Protein AF-A0A699Z6I6-F1 (afdb_monomer_lite)

Structure (mmCIF, N/CA/C/O backbone):
data_AF-A0A699Z6I6-F1
#
_entry.id   AF-A0A699Z6I6-F1
#
loop_
_atom_site.group_PDB
_atom_site.id
_atom_site.type_symbol
_atom_site.label_atom_id
_atom_site.label_alt_id
_atom_site.label_comp_id
_atom_site.label_asym_id
_atom_site.label_entity_id
_atom_site.label_seq_id
_atom_site.pdbx_PDB_ins_code
_atom_site.Cartn_x
_atom_site.Cartn_y
_atom_site.Cartn_z
_atom_site.occupancy
_atom_site.B_iso_or_equiv
_atom_site.auth_seq_id
_atom_site.auth_comp_id
_atom_site.auth_asym_id
_atom_site.auth_atom_id
_atom_site.pdbx_PDB_model_num
ATOM 1 N N . MET A 1 1 ? 31.870 31.047 -11.831 1.00 44.78 1 MET A N 1
ATOM 2 C CA . MET A 1 1 ? 31.383 29.710 -12.228 1.00 44.78 1 MET A CA 1
ATOM 3 C C . MET A 1 1 ? 30.196 29.364 -11.346 1.00 44.78 1 MET A C 1
ATOM 5 O O . MET A 1 1 ? 30.386 29.173 -10.154 1.00 44.78 1 MET A O 1
ATOM 9 N N . GLN A 1 2 ? 28.981 29.377 -11.897 1.00 42.16 2 GLN A N 1
ATOM 10 C CA . GLN A 1 2 ? 27.807 28.789 -11.242 1.00 42.16 2 GLN A CA 1
ATOM 11 C C . GLN A 1 2 ? 27.969 27.260 -11.242 1.00 42.16 2 GLN A C 1
ATOM 13 O O . GLN A 1 2 ? 28.422 26.730 -12.261 1.00 42.16 2 GLN A O 1
ATOM 18 N N . PRO A 1 3 ? 27.615 26.535 -10.168 1.00 48.94 3 PRO A N 1
ATOM 19 C CA . PRO A 1 3 ? 27.534 25.088 -10.254 1.00 48.94 3 PRO A CA 1
ATOM 20 C C . PRO A 1 3 ? 26.391 24.709 -11.202 1.00 48.94 3 PRO A C 1
ATOM 22 O O . PRO A 1 3 ? 25.302 25.282 -11.154 1.00 48.94 3 PRO A O 1
ATOM 25 N N . ALA A 1 4 ? 26.693 23.775 -12.102 1.00 44.16 4 ALA A N 1
ATOM 26 C CA . ALA A 1 4 ? 25.783 23.263 -13.110 1.00 44.16 4 ALA A CA 1
ATOM 27 C 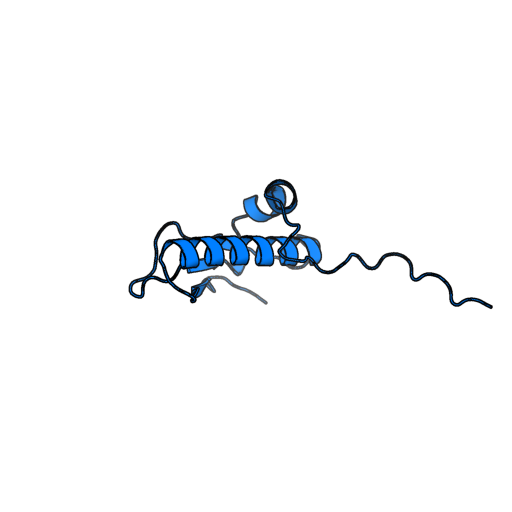C . ALA A 1 4 ? 24.487 22.734 -12.475 1.00 44.16 4 ALA A C 1
ATOM 29 O O . ALA A 1 4 ? 24.516 22.042 -11.456 1.00 44.16 4 ALA A O 1
ATOM 30 N N . ALA A 1 5 ? 23.354 23.056 -13.101 1.00 48.84 5 ALA A N 1
ATOM 31 C CA . ALA A 1 5 ? 22.066 22.471 -12.768 1.00 48.84 5 ALA A CA 1
ATOM 32 C C . ALA A 1 5 ? 22.149 20.943 -12.911 1.00 48.84 5 ALA A C 1
ATOM 34 O O . ALA A 1 5 ? 22.527 20.428 -13.962 1.00 48.84 5 ALA A O 1
ATOM 35 N N . ASN A 1 6 ? 21.819 20.236 -11.832 1.00 43.28 6 ASN A N 1
ATOM 36 C CA . ASN A 1 6 ? 21.806 18.781 -11.779 1.00 43.28 6 ASN A CA 1
ATOM 37 C C . ASN A 1 6 ? 20.704 18.251 -12.723 1.00 43.28 6 ASN A C 1
ATOM 39 O O . ASN A 1 6 ? 19.535 18.602 -12.522 1.00 43.28 6 ASN A O 1
ATOM 43 N N . PRO A 1 7 ? 21.023 17.457 -13.761 1.00 48.38 7 PRO A N 1
ATOM 44 C CA . PRO A 1 7 ? 20.023 16.990 -14.705 1.00 48.38 7 PRO A CA 1
ATOM 45 C C . PRO A 1 7 ? 19.194 15.863 -14.072 1.00 48.38 7 PRO A C 1
ATOM 47 O O . PRO A 1 7 ? 19.683 14.768 -13.819 1.00 48.38 7 PRO A O 1
ATOM 50 N N . THR A 1 8 ? 17.914 16.159 -13.845 1.00 49.94 8 THR A N 1
ATOM 51 C CA . THR A 1 8 ? 16.827 15.190 -13.627 1.00 49.94 8 THR A CA 1
ATOM 52 C C . THR A 1 8 ? 16.921 14.360 -12.339 1.00 49.94 8 THR A C 1
ATOM 54 O O . THR A 1 8 ? 17.096 13.144 -12.352 1.00 49.94 8 THR A O 1
ATOM 57 N N . SER A 1 9 ? 16.656 15.012 -11.203 1.00 45.84 9 SER A N 1
ATOM 58 C CA . SER A 1 9 ? 16.011 14.334 -10.072 1.00 45.84 9 SER A CA 1
ATOM 59 C C . SER A 1 9 ? 14.582 13.985 -10.495 1.00 45.84 9 SER A C 1
ATOM 61 O O . SER A 1 9 ? 13.723 14.863 -10.587 1.00 45.84 9 SER A O 1
ATOM 63 N N . ALA A 1 10 ? 14.321 12.720 -10.825 1.00 54.72 10 ALA A N 1
ATOM 64 C CA . ALA A 1 10 ? 12.953 12.221 -10.862 1.00 54.72 10 ALA A CA 1
ATOM 65 C C . ALA A 1 10 ? 12.425 12.299 -9.424 1.00 54.72 10 ALA A C 1
ATOM 67 O O . ALA A 1 10 ? 12.748 11.437 -8.611 1.00 54.72 10 ALA A O 1
ATOM 68 N N . ALA A 1 11 ? 11.723 13.390 -9.106 1.00 62.44 11 ALA A N 1
ATOM 69 C CA . ALA A 1 11 ? 11.277 13.716 -7.757 1.00 62.44 11 ALA A CA 1
ATOM 70 C C . ALA A 1 11 ? 10.609 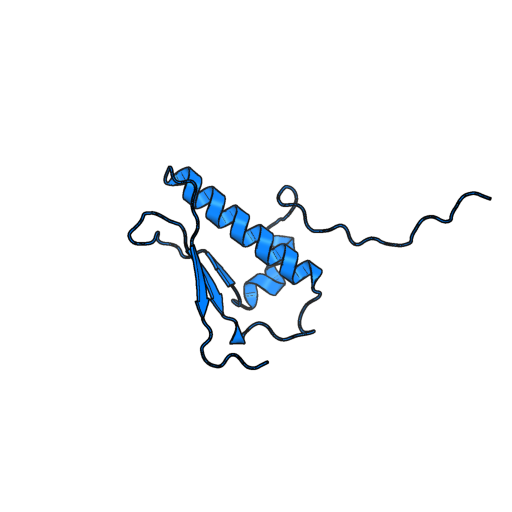12.505 -7.088 1.00 62.44 11 ALA A C 1
ATOM 72 O O . ALA A 1 11 ? 9.775 11.840 -7.713 1.00 62.44 11 ALA A O 1
ATOM 73 N N . ASP A 1 12 ? 10.979 12.221 -5.835 1.00 63.41 12 ASP A N 1
ATOM 74 C CA . ASP A 1 12 ? 10.334 11.167 -5.053 1.00 63.41 12 ASP A CA 1
ATOM 75 C C . ASP A 1 12 ? 8.806 11.380 -5.057 1.00 63.41 12 ASP A C 1
ATOM 77 O O . ASP A 1 12 ? 8.338 12.520 -4.929 1.00 63.41 12 ASP A O 1
ATOM 81 N N . PRO A 1 13 ? 8.011 10.311 -5.242 1.00 62.72 13 PRO A N 1
ATOM 82 C CA . PRO A 1 13 ? 6.563 10.430 -5.307 1.00 62.72 13 PRO A CA 1
ATOM 83 C C . PRO A 1 13 ? 6.023 10.958 -3.975 1.00 62.72 13 PRO A C 1
ATOM 85 O O . PRO A 1 13 ? 6.192 10.326 -2.933 1.00 62.72 13 PRO A O 1
ATOM 88 N N . ARG A 1 14 ? 5.374 12.126 -4.022 1.00 68.44 14 ARG A N 1
ATOM 89 C CA . ARG A 1 14 ? 4.656 12.707 -2.883 1.00 68.44 14 ARG A CA 1
ATOM 90 C C . ARG A 1 14 ? 3.182 12.262 -2.900 1.00 68.44 14 ARG A C 1
ATOM 92 O O . ARG A 1 14 ? 2.627 12.163 -3.997 1.00 68.44 14 ARG A O 1
ATOM 99 N N . PRO A 1 15 ? 2.557 12.013 -1.733 1.00 62.22 15 PRO A N 1
ATOM 100 C CA . PRO A 1 15 ? 1.168 11.535 -1.631 1.00 62.22 15 PRO A CA 1
ATOM 101 C C . PRO A 1 15 ? 0.132 12.414 -2.348 1.00 62.22 15 PRO A C 1
ATOM 103 O O . PRO A 1 15 ? -0.770 11.938 -3.028 1.00 62.22 15 PRO A O 1
ATOM 106 N N . ASP A 1 16 ? 0.311 13.730 -2.292 1.00 62.50 16 ASP A N 1
ATOM 107 C CA . ASP A 1 16 ? -0.642 14.752 -2.733 1.00 62.50 16 ASP A CA 1
ATOM 108 C C . ASP A 1 16 ? -0.796 14.902 -4.262 1.00 62.50 16 ASP A C 1
ATOM 110 O O . ASP A 1 16 ? -1.596 15.715 -4.729 1.00 62.50 16 ASP A O 1
ATOM 114 N N . HIS A 1 17 ? -0.075 14.114 -5.069 1.00 73.81 17 HIS A N 1
ATOM 115 C CA . HIS A 1 17 ? -0.045 14.275 -6.529 1.00 73.81 17 HIS A CA 1
ATOM 116 C C . HIS A 1 17 ? -0.144 12.972 -7.341 1.00 73.81 17 HIS A C 1
ATOM 118 O O . HIS A 1 17 ? 0.185 12.972 -8.534 1.00 73.81 17 HIS A O 1
ATOM 124 N N . ILE A 1 18 ? -0.591 11.866 -6.736 1.00 88.69 18 ILE A N 1
ATOM 125 C CA . ILE A 1 18 ? -0.680 10.574 -7.431 1.00 88.69 18 ILE A CA 1
ATOM 126 C C . ILE A 1 18 ? -2.108 10.293 -7.893 1.00 88.69 18 ILE A C 1
ATOM 128 O O . ILE A 1 18 ? -3.031 10.170 -7.095 1.00 88.69 18 ILE A O 1
ATOM 132 N N . THR A 1 19 ? -2.291 10.145 -9.204 1.00 90.69 19 THR A N 1
ATOM 133 C CA . THR A 1 19 ? -3.592 9.802 -9.794 1.00 90.69 19 THR A CA 1
ATOM 134 C C . THR A 1 19 ? -3.674 8.320 -10.146 1.00 90.69 19 THR A C 1
ATOM 136 O O . THR A 1 19 ? -2.670 7.682 -10.469 1.00 90.69 19 THR A O 1
ATOM 139 N N . ALA A 1 20 ? -4.896 7.779 -10.197 1.00 92.50 20 ALA A N 1
ATOM 140 C CA . ALA A 1 20 ? -5.136 6.399 -10.625 1.00 92.50 20 ALA A CA 1
ATOM 141 C C . ALA A 1 20 ? -4.537 6.093 -12.014 1.00 92.50 20 ALA A C 1
ATOM 143 O O . ALA A 1 20 ? -4.004 5.009 -12.235 1.00 92.50 20 ALA A O 1
ATOM 144 N N . SER A 1 21 ? -4.558 7.058 -12.941 1.00 94.00 21 SER A N 1
ATOM 145 C CA . SER A 1 21 ? -3.986 6.897 -14.285 1.00 94.00 21 SER A CA 1
ATOM 146 C C . SER A 1 21 ? -2.466 6.718 -14.283 1.00 94.00 21 SER A C 1
ATOM 148 O O . SER A 1 21 ? -1.947 5.965 -15.103 1.00 94.00 21 SER A O 1
ATOM 150 N N . GLN A 1 22 ? -1.749 7.356 -13.353 1.00 92.19 22 GLN A N 1
ATOM 151 C CA . GLN A 1 22 ? -0.291 7.240 -13.250 1.00 92.19 22 GLN A CA 1
ATOM 152 C C . GLN A 1 22 ? 0.157 5.870 -12.731 1.00 92.19 22 GLN A C 1
ATOM 154 O O . GLN A 1 22 ? 1.273 5.450 -13.016 1.00 92.19 22 GLN A O 1
ATOM 159 N N . VAL A 1 23 ? -0.698 5.175 -11.977 1.00 95.25 23 VAL A N 1
ATOM 160 C CA . VAL A 1 23 ? -0.394 3.853 -11.409 1.00 95.25 23 VAL A CA 1
ATOM 161 C C . VAL A 1 23 ? -1.108 2.712 -12.129 1.00 95.25 23 VAL A C 1
ATOM 163 O O . VAL A 1 23 ? -0.804 1.555 -11.861 1.00 95.25 23 VAL A O 1
ATOM 166 N N . ALA A 1 24 ? -2.026 3.002 -13.058 1.00 94.94 24 ALA A N 1
ATOM 167 C CA . ALA A 1 24 ? -2.917 2.018 -13.678 1.00 94.94 24 ALA A CA 1
ATOM 168 C C . ALA A 1 24 ? -2.174 0.811 -14.268 1.00 94.94 24 ALA A C 1
ATOM 170 O O . ALA A 1 24 ? -2.574 -0.334 -14.050 1.00 94.94 24 ALA A O 1
ATOM 171 N N . LYS A 1 25 ? -1.060 1.060 -14.970 1.00 94.06 25 LYS A N 1
ATOM 172 C CA . LYS A 1 25 ? -0.247 -0.000 -15.578 1.00 94.06 25 LYS A CA 1
ATOM 173 C C . LYS A 1 25 ? 0.272 -0.970 -14.520 1.00 94.06 25 LYS A C 1
ATOM 175 O O . LYS A 1 25 ? 0.102 -2.175 -14.655 1.00 94.06 25 LYS A O 1
ATOM 180 N N . GLU A 1 26 ? 0.880 -0.460 -13.461 1.00 95.31 26 GLU A N 1
ATOM 181 C CA . GLU A 1 26 ? 1.492 -1.309 -12.444 1.00 95.31 26 GLU A CA 1
ATOM 182 C C . GLU A 1 26 ? 0.465 -1.891 -11.471 1.00 95.31 26 GLU A C 1
ATOM 184 O O . GLU A 1 26 ? 0.582 -3.053 -11.088 1.00 95.31 26 GLU A O 1
ATOM 189 N N . ALA A 1 27 ? -0.594 -1.147 -11.148 1.00 94.94 27 ALA A N 1
ATOM 190 C CA . ALA A 1 27 ? -1.740 -1.644 -10.393 1.00 94.94 27 ALA A CA 1
ATOM 191 C C . ALA A 1 27 ? -2.381 -2.862 -11.080 1.00 94.94 27 ALA A C 1
ATOM 193 O O . ALA A 1 27 ? -2.752 -3.823 -10.408 1.00 94.94 27 ALA A O 1
ATOM 194 N N . SER A 1 28 ? -2.431 -2.878 -12.420 1.00 95.94 28 SER A N 1
ATOM 195 C CA . SER A 1 28 ? -2.973 -4.006 -13.192 1.00 95.94 28 SER A CA 1
ATOM 196 C C . SER A 1 28 ? -2.175 -5.310 -13.051 1.00 95.94 28 SER A C 1
ATOM 198 O O . SER A 1 28 ? -2.726 -6.383 -13.281 1.00 95.94 28 SER A O 1
ATOM 200 N N . SER A 1 29 ? -0.914 -5.251 -12.595 1.00 95.56 29 SER A N 1
ATOM 201 C CA . SER A 1 29 ? -0.151 -6.460 -12.237 1.00 95.56 29 SER A CA 1
ATOM 202 C C . SER A 1 29 ? -0.778 -7.218 -11.063 1.00 95.56 29 SER A C 1
ATOM 204 O O . SER A 1 29 ? -0.509 -8.401 -10.860 1.00 95.56 29 SER A O 1
ATOM 206 N N . GLY A 1 30 ? -1.577 -6.522 -10.248 1.00 95.88 30 GLY A N 1
ATOM 207 C CA . GLY A 1 30 ? -2.182 -7.051 -9.039 1.00 95.88 30 GLY A CA 1
ATOM 208 C C . GLY A 1 30 ? -1.181 -7.333 -7.915 1.00 95.88 30 GLY A C 1
ATOM 209 O O . GLY A 1 30 ? -1.553 -7.929 -6.904 1.00 95.88 30 GLY A O 1
ATOM 210 N N . LYS A 1 31 ? 0.082 -6.924 -8.042 1.00 96.44 31 LYS A N 1
ATOM 211 C CA . LYS A 1 31 ? 1.109 -7.210 -7.035 1.00 96.44 31 LYS A CA 1
ATOM 212 C C . LYS A 1 31 ? 0.792 -6.646 -5.646 1.00 96.44 31 LYS A C 1
ATOM 214 O O . LYS A 1 31 ? 1.282 -7.184 -4.659 1.00 96.44 31 LYS A O 1
ATOM 219 N N . ALA A 1 32 ? -0.057 -5.624 -5.557 1.00 97.94 32 ALA A N 1
ATOM 220 C CA . ALA A 1 32 ? -0.631 -5.155 -4.305 1.00 97.94 32 ALA A CA 1
ATOM 221 C C . ALA A 1 32 ? -2.027 -4.541 -4.513 1.00 97.94 32 ALA A C 1
ATOM 223 O O . ALA A 1 32 ? -2.325 -4.059 -5.606 1.00 97.94 32 ALA A O 1
ATOM 224 N N . TYR A 1 33 ? -2.874 -4.568 -3.480 1.00 97.94 33 TYR A N 1
ATOM 225 C CA . TYR A 1 33 ? -4.202 -3.937 -3.473 1.00 97.94 33 TYR A CA 1
ATOM 226 C C . TYR A 1 33 ? -4.689 -3.647 -2.043 1.00 97.94 33 TYR A C 1
ATOM 228 O O . TYR A 1 33 ? -4.240 -4.292 -1.096 1.00 97.94 33 TYR A O 1
ATOM 236 N N . VAL A 1 34 ? -5.625 -2.705 -1.884 1.00 98.12 34 VAL A N 1
ATOM 237 C CA . VAL A 1 34 ? -6.367 -2.499 -0.626 1.00 98.12 34 VAL A CA 1
ATOM 238 C C . VAL A 1 34 ? -7.585 -3.421 -0.617 1.00 98.12 34 VAL A C 1
ATOM 240 O O . VAL A 1 34 ? -8.338 -3.480 -1.589 1.00 98.12 34 VAL A O 1
ATOM 243 N N . HIS A 1 35 ? -7.760 -4.188 0.453 1.00 97.50 35 HIS A N 1
ATOM 244 C CA . HIS A 1 35 ? -8.881 -5.103 0.610 1.00 97.50 35 HIS A CA 1
ATOM 245 C C . HIS A 1 35 ? -10.193 -4.337 0.851 1.00 97.50 35 HIS A C 1
ATOM 247 O O . HIS A 1 35 ? -10.220 -3.322 1.542 1.00 97.50 35 HIS A O 1
ATOM 253 N N . SER A 1 36 ? -11.308 -4.846 0.322 1.00 94.94 36 SER A N 1
ATOM 254 C CA . SER A 1 36 ? -12.615 -4.175 0.421 1.00 94.94 36 SER A CA 1
ATOM 255 C C . SER A 1 36 ? -13.223 -4.186 1.827 1.00 94.94 36 SER A C 1
ATOM 257 O O . SER A 1 36 ? -14.090 -3.370 2.123 1.00 94.94 36 SER A O 1
ATOM 259 N N . HIS A 1 37 ? -12.770 -5.094 2.692 1.00 93.94 37 HIS A N 1
ATOM 260 C CA . HIS A 1 37 ? -13.241 -5.232 4.071 1.00 93.94 37 HIS A CA 1
ATOM 261 C C . HIS A 1 37 ? -12.133 -4.902 5.066 1.00 93.94 37 HIS A C 1
ATOM 263 O O . HIS A 1 37 ? -10.958 -5.163 4.795 1.00 93.94 37 HIS A O 1
ATOM 269 N N . LEU A 1 38 ? -12.546 -4.398 6.227 1.00 95.94 38 LEU A N 1
ATOM 270 C CA . LEU A 1 38 ? -11.687 -4.192 7.388 1.00 95.94 38 LEU A CA 1
ATOM 271 C C . LEU A 1 38 ? -11.338 -5.533 8.049 1.00 95.94 38 LEU A C 1
ATOM 273 O O . LEU A 1 38 ? -12.078 -6.512 7.921 1.00 95.94 38 LEU A O 1
ATOM 277 N N . ASP A 1 39 ? -10.219 -5.569 8.769 1.00 96.12 39 ASP A N 1
ATOM 278 C CA . ASP A 1 39 ? -9.898 -6.694 9.645 1.00 96.12 39 ASP A CA 1
ATOM 279 C C . ASP A 1 39 ? -10.785 -6.713 10.907 1.00 96.12 39 ASP A C 1
ATOM 281 O O . ASP A 1 39 ? -11.608 -5.826 11.143 1.00 96.12 39 ASP A O 1
ATOM 285 N N . VAL A 1 40 ? -10.604 -7.730 11.754 1.00 95.69 40 VAL A N 1
ATOM 286 C CA . VAL A 1 40 ? -11.362 -7.888 13.012 1.00 95.69 40 VAL A CA 1
ATOM 287 C C . VAL A 1 40 ? -11.142 -6.752 14.023 1.00 95.69 40 VAL A C 1
ATOM 289 O O . VAL A 1 40 ? -11.894 -6.650 14.987 1.00 95.69 40 VAL A O 1
ATOM 292 N N . TYR A 1 41 ? -10.133 -5.904 13.811 1.00 95.62 41 TYR A N 1
ATOM 293 C CA . TYR A 1 41 ? -9.826 -4.730 14.628 1.00 95.62 41 TYR A CA 1
ATOM 294 C C . TYR A 1 41 ? -10.257 -3.416 13.954 1.00 95.62 41 TYR A C 1
ATOM 296 O O . TYR A 1 41 ? -9.932 -2.343 14.455 1.00 95.62 41 TYR A O 1
ATOM 304 N N . GLY A 1 42 ? -10.977 -3.479 12.828 1.00 95.62 42 GLY A N 1
ATOM 305 C CA . GLY A 1 42 ? -11.464 -2.302 12.107 1.00 95.62 42 GLY A CA 1
ATOM 306 C C . GLY A 1 42 ? -10.411 -1.607 11.239 1.00 95.62 42 GLY A C 1
ATOM 307 O O . GLY A 1 42 ? -10.606 -0.458 10.852 1.00 95.62 42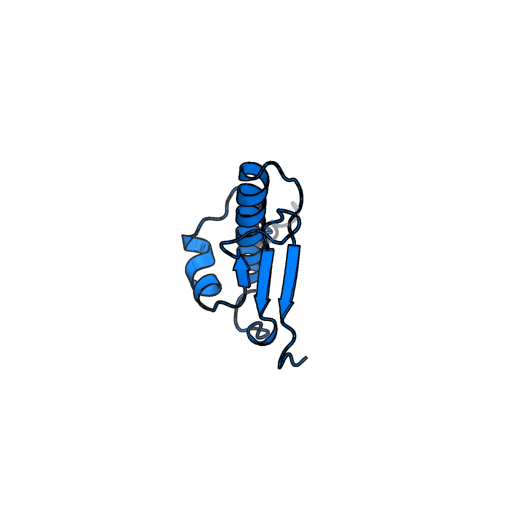 GLY A O 1
ATOM 308 N N . ARG A 1 43 ? -9.296 -2.271 10.914 1.00 97.94 43 ARG A N 1
ATOM 309 C CA . ARG A 1 43 ? -8.200 -1.685 10.128 1.00 97.94 43 ARG A CA 1
ATOM 310 C C . ARG A 1 43 ? -8.322 -2.063 8.651 1.00 97.94 43 ARG A C 1
ATOM 312 O O . ARG A 1 43 ? -8.510 -3.244 8.346 1.00 97.94 43 ARG A O 1
ATOM 319 N N . PRO A 1 44 ? -8.160 -1.118 7.712 1.00 98.31 44 PRO A N 1
ATOM 320 C CA . PRO A 1 44 ? -7.989 -1.438 6.299 1.00 98.31 44 PRO A CA 1
ATOM 321 C C . PRO A 1 44 ? -6.728 -2.270 6.074 1.00 98.31 44 PRO A C 1
ATOM 323 O O . PRO A 1 44 ? -5.677 -1.985 6.654 1.00 98.31 44 PRO A O 1
ATOM 326 N N . ALA A 1 45 ? -6.821 -3.284 5.216 1.00 98.25 45 ALA A N 1
ATOM 327 C CA . ALA A 1 45 ? -5.710 -4.180 4.924 1.00 98.25 45 ALA A CA 1
ATOM 328 C C . ALA A 1 45 ? -5.168 -3.949 3.509 1.00 98.25 45 ALA A C 1
ATOM 330 O O . ALA A 1 45 ? -5.895 -4.089 2.528 1.00 98.25 45 ALA A O 1
ATOM 331 N N . ILE A 1 46 ? -3.876 -3.655 3.397 1.00 98.56 46 ILE A N 1
ATOM 332 C CA . ILE A 1 46 ? -3.139 -3.691 2.134 1.00 98.56 46 ILE A CA 1
ATOM 333 C C . ILE A 1 46 ? -2.559 -5.095 1.986 1.00 98.56 46 ILE A C 1
ATOM 335 O O . ILE A 1 46 ? -1.809 -5.554 2.846 1.00 98.56 46 ILE A O 1
ATOM 339 N N . VAL A 1 47 ? -2.888 -5.777 0.895 1.00 98.38 47 VAL A N 1
ATOM 340 C CA . VAL A 1 47 ? -2.361 -7.105 0.570 1.00 98.38 47 VAL A CA 1
ATOM 341 C C . VAL A 1 47 ? -1.271 -6.960 -0.482 1.00 98.38 47 VAL A C 1
ATOM 343 O O . VAL A 1 47 ? -1.515 -6.410 -1.554 1.00 98.38 47 VAL A O 1
ATOM 346 N N . ILE A 1 48 ? -0.078 -7.476 -0.190 1.00 98.31 48 ILE A N 1
ATOM 347 C CA . ILE A 1 48 ? 1.105 -7.447 -1.050 1.00 98.31 48 ILE A CA 1
ATOM 348 C C . ILE A 1 48 ? 1.470 -8.883 -1.430 1.00 98.31 48 ILE A C 1
ATOM 350 O O . ILE A 1 48 ? 1.829 -9.689 -0.577 1.00 98.31 48 ILE A O 1
ATOM 354 N N . ARG A 1 49 ? 1.411 -9.202 -2.725 1.00 97.50 49 ARG A N 1
ATOM 355 C CA . ARG A 1 49 ? 1.811 -10.498 -3.293 1.00 97.50 49 ARG A CA 1
ATOM 356 C C . ARG A 1 49 ? 3.268 -10.425 -3.730 1.00 97.50 49 ARG A C 1
ATOM 358 O O . ARG A 1 49 ? 3.570 -9.937 -4.823 1.00 97.50 49 ARG A O 1
ATOM 365 N N . THR A 1 50 ? 4.191 -10.877 -2.883 1.00 95.94 50 THR A N 1
ATOM 366 C CA . THR A 1 50 ? 5.629 -10.650 -3.115 1.00 95.94 50 THR A CA 1
ATOM 367 C C . THR A 1 50 ? 6.162 -11.427 -4.316 1.00 95.94 50 THR A C 1
ATOM 369 O O . THR A 1 50 ? 6.985 -10.892 -5.048 1.00 95.94 50 THR A O 1
ATOM 372 N N . ARG A 1 51 ? 5.605 -12.606 -4.628 1.00 96.19 51 ARG A N 1
ATOM 373 C CA . ARG A 1 51 ? 5.903 -13.368 -5.858 1.00 96.19 51 ARG A CA 1
ATOM 374 C C . ARG A 1 51 ? 5.736 -12.552 -7.153 1.00 96.19 51 ARG A C 1
ATOM 376 O O . ARG A 1 51 ? 6.386 -12.836 -8.151 1.00 96.19 51 ARG A O 1
ATOM 383 N N . LEU A 1 52 ? 4.858 -11.546 -7.159 1.00 95.50 52 LEU A N 1
ATOM 384 C CA . LEU A 1 52 ? 4.599 -10.696 -8.330 1.00 95.50 52 LEU A CA 1
ATOM 385 C C . LEU A 1 52 ? 5.541 -9.482 -8.423 1.00 95.50 52 LEU A C 1
ATOM 387 O O . LEU A 1 52 ? 5.414 -8.677 -9.343 1.00 95.50 52 LEU A O 1
ATOM 391 N N . HIS A 1 53 ? 6.471 -9.322 -7.481 1.00 93.44 53 HIS A N 1
ATOM 392 C CA . HIS A 1 53 ? 7.466 -8.254 -7.498 1.00 93.44 53 HIS A CA 1
ATOM 393 C C . HIS A 1 53 ? 8.751 -8.743 -8.173 1.00 93.44 53 HIS A C 1
ATOM 395 O O . HIS A 1 53 ? 9.665 -9.230 -7.515 1.00 93.44 53 HIS A O 1
ATOM 401 N N . VAL A 1 54 ? 8.821 -8.601 -9.499 1.00 92.31 54 VAL A N 1
ATOM 402 C CA . VAL A 1 54 ? 10.004 -8.972 -10.290 1.00 92.31 54 VAL A CA 1
ATOM 403 C C . VAL A 1 54 ? 10.938 -7.767 -10.437 1.00 92.31 54 VAL A C 1
ATOM 405 O O . VAL A 1 54 ? 10.538 -6.710 -10.936 1.00 92.31 54 VAL A O 1
ATOM 408 N N . VAL A 1 55 ? 12.195 -7.918 -10.011 1.00 90.62 55 VAL A N 1
ATOM 409 C CA . VAL A 1 55 ? 13.220 -6.866 -10.109 1.00 90.62 55 VAL A CA 1
ATOM 410 C C . VAL A 1 55 ? 13.424 -6.468 -11.575 1.00 90.62 55 VAL A C 1
ATOM 412 O O . VAL A 1 55 ? 13.581 -7.318 -12.446 1.00 90.62 55 VAL A O 1
ATOM 415 N N . GLY A 1 56 ? 13.404 -5.164 -11.856 1.00 90.44 56 GLY A N 1
ATOM 416 C CA . GLY A 1 56 ? 13.601 -4.621 -13.205 1.00 90.44 56 GLY A CA 1
ATOM 417 C C . GLY A 1 56 ? 12.372 -4.670 -14.123 1.00 90.44 56 GLY A C 1
ATOM 418 O O . GLY A 1 56 ? 12.422 -4.093 -15.205 1.00 90.44 56 GLY A O 1
ATOM 419 N N . GLN A 1 57 ? 11.257 -5.284 -13.706 1.00 92.69 57 GLN A N 1
ATOM 420 C CA . GLN A 1 57 ? 10.023 -5.303 -14.506 1.00 92.69 57 GLN A CA 1
ATOM 421 C C . GLN A 1 57 ? 9.373 -3.913 -14.623 1.00 92.69 57 GLN A C 1
ATOM 423 O O . GLN A 1 57 ? 8.801 -3.579 -15.662 1.00 92.69 57 GLN A O 1
ATOM 428 N N . TYR A 1 58 ? 9.468 -3.105 -13.564 1.00 91.50 58 TYR A N 1
ATOM 429 C CA . TYR A 1 58 ? 8.974 -1.73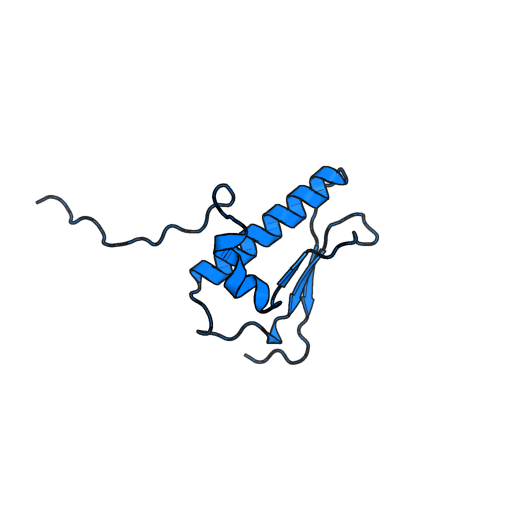0 -13.513 1.00 91.50 58 TYR A CA 1
ATOM 430 C C . TYR A 1 58 ? 10.072 -0.790 -13.005 1.00 91.50 58 TYR A C 1
ATOM 432 O O . TYR A 1 58 ? 10.891 -1.204 -12.175 1.00 91.50 58 TYR A O 1
ATOM 440 N N . PRO A 1 59 ? 10.096 0.479 -13.454 1.00 92.75 59 PRO A N 1
ATOM 441 C CA . PRO A 1 59 ? 10.910 1.507 -12.821 1.00 92.75 59 PRO A CA 1
ATOM 442 C C . PRO A 1 59 ? 10.606 1.589 -11.322 1.00 92.75 59 PRO A C 1
ATOM 444 O O . PRO A 1 59 ? 9.446 1.624 -10.914 1.00 92.75 59 PRO A O 1
ATOM 447 N N . ILE A 1 60 ? 11.643 1.682 -10.486 1.00 90.44 60 ILE A N 1
ATOM 448 C CA . ILE A 1 60 ? 11.474 1.722 -9.023 1.00 90.44 60 ILE A CA 1
ATOM 449 C C . ILE A 1 60 ? 10.561 2.869 -8.559 1.00 90.44 60 ILE A C 1
ATOM 451 O O . ILE A 1 60 ? 9.827 2.726 -7.584 1.00 90.44 60 ILE A O 1
ATOM 455 N N . ASN A 1 61 ? 10.563 3.992 -9.281 1.00 90.94 61 ASN A N 1
ATOM 456 C CA . ASN A 1 61 ? 9.706 5.136 -8.978 1.00 90.94 61 ASN A CA 1
ATOM 457 C C . ASN A 1 61 ? 8.225 4.866 -9.262 1.00 90.94 61 ASN A C 1
ATOM 459 O O . ASN A 1 61 ? 7.383 5.396 -8.540 1.00 90.94 61 ASN A O 1
ATOM 463 N N . ASP A 1 62 ? 7.901 4.024 -10.243 1.00 92.12 62 ASP A N 1
ATOM 464 C CA . ASP A 1 62 ? 6.518 3.612 -10.496 1.00 92.12 62 ASP A CA 1
ATOM 465 C C . ASP A 1 62 ? 6.049 2.697 -9.354 1.00 92.12 62 ASP A C 1
ATOM 467 O O . ASP A 1 62 ? 4.994 2.932 -8.760 1.00 92.12 62 ASP A O 1
ATOM 471 N N . SER A 1 63 ? 6.907 1.761 -8.919 1.00 93.19 63 SER A N 1
ATOM 472 C CA . SER A 1 63 ? 6.619 0.894 -7.770 1.00 93.19 63 SER A CA 1
ATOM 473 C C . SER A 1 63 ? 6.394 1.685 -6.482 1.00 93.19 63 SER A C 1
ATOM 475 O O . SER A 1 63 ? 5.439 1.412 -5.752 1.00 93.19 63 SER A O 1
ATOM 477 N N . LYS A 1 64 ? 7.241 2.687 -6.205 1.00 93.31 64 LYS A N 1
ATOM 478 C CA . LYS A 1 64 ? 7.047 3.611 -5.078 1.00 93.31 64 LYS A CA 1
ATOM 479 C C . LYS A 1 64 ? 5.727 4.374 -5.214 1.00 93.31 64 LYS A C 1
ATOM 481 O O . LYS A 1 64 ? 4.999 4.504 -4.236 1.00 93.31 64 LYS A O 1
ATOM 486 N N . ARG A 1 65 ? 5.395 4.847 -6.419 1.00 94.62 65 ARG A N 1
ATOM 487 C CA . ARG A 1 65 ? 4.150 5.577 -6.690 1.00 94.62 65 ARG A CA 1
ATOM 488 C C . ARG A 1 65 ? 2.918 4.710 -6.422 1.00 94.62 65 ARG A C 1
ATOM 490 O O . ARG A 1 65 ? 1.987 5.180 -5.776 1.00 94.62 65 ARG A O 1
ATOM 497 N N . LEU A 1 66 ? 2.923 3.447 -6.853 1.00 95.94 66 LEU A N 1
ATOM 498 C CA . LEU A 1 66 ? 1.855 2.501 -6.524 1.00 95.94 66 LEU A CA 1
ATOM 499 C C . LEU A 1 66 ? 1.753 2.271 -5.010 1.00 95.94 66 LEU A C 1
ATOM 501 O O . LEU A 1 66 ? 0.647 2.253 -4.478 1.00 95.94 66 LEU A O 1
ATOM 505 N N . ALA A 1 67 ? 2.882 2.116 -4.312 1.00 95.88 67 ALA A N 1
ATOM 506 C CA . ALA A 1 67 ? 2.879 1.923 -2.863 1.00 95.88 67 ALA A CA 1
ATOM 507 C C . ALA A 1 67 ? 2.239 3.113 -2.128 1.00 95.88 67 ALA A C 1
ATOM 509 O O . ALA A 1 67 ? 1.346 2.905 -1.311 1.00 95.88 67 ALA A O 1
ATOM 510 N N . VAL A 1 68 ? 2.633 4.345 -2.468 1.00 96.00 68 VAL A N 1
ATOM 511 C CA . VAL A 1 68 ? 2.045 5.565 -1.888 1.00 96.00 68 VAL A CA 1
ATOM 512 C C . VAL A 1 68 ? 0.545 5.642 -2.191 1.00 96.00 68 VAL A C 1
ATOM 514 O O . VAL A 1 68 ? -0.248 5.809 -1.274 1.00 96.00 68 VAL A O 1
ATOM 517 N N . PHE A 1 69 ? 0.136 5.395 -3.439 1.00 96.12 69 PHE A N 1
ATOM 518 C CA . PHE A 1 69 ? -1.278 5.406 -3.833 1.00 96.12 69 PHE A CA 1
ATOM 519 C C . PHE A 1 69 ? -2.151 4.410 -3.051 1.00 96.12 69 PHE A C 1
ATOM 521 O O . PHE A 1 69 ? -3.301 4.707 -2.728 1.00 96.12 69 PHE A O 1
ATOM 528 N N . LEU A 1 70 ? -1.632 3.213 -2.758 1.00 97.50 70 LEU A N 1
ATOM 529 C CA . LEU A 1 70 ? -2.353 2.208 -1.971 1.00 97.50 70 LEU A CA 1
ATOM 530 C C . LEU A 1 70 ? -2.396 2.565 -0.480 1.00 97.50 70 LEU A C 1
ATOM 532 O O . LEU A 1 70 ? -3.405 2.306 0.173 1.00 97.50 70 LEU A O 1
ATOM 536 N N . ILE A 1 71 ? -1.331 3.174 0.049 1.00 96.69 71 ILE A N 1
ATOM 537 C CA . ILE A 1 71 ? -1.302 3.685 1.424 1.00 96.69 71 ILE A CA 1
ATOM 538 C C . ILE A 1 71 ? -2.329 4.808 1.591 1.00 96.69 71 ILE A C 1
ATOM 540 O O . ILE A 1 71 ? -3.117 4.749 2.530 1.00 96.69 71 ILE A O 1
ATOM 544 N N . ASP A 1 72 ? -2.399 5.759 0.659 1.00 95.69 72 ASP A N 1
ATOM 545 C CA . ASP A 1 72 ? -3.374 6.856 0.710 1.00 95.69 72 ASP A CA 1
ATOM 546 C C . ASP A 1 72 ? -4.819 6.344 0.663 1.00 95.69 72 ASP A C 1
ATOM 548 O O . ASP A 1 72 ? -5.670 6.803 1.425 1.00 95.69 72 ASP A O 1
ATOM 552 N N . GLN A 1 73 ? -5.102 5.334 -0.168 1.00 95.69 73 GLN A N 1
ATOM 553 C CA . GLN A 1 73 ? -6.414 4.679 -0.180 1.00 95.69 73 GLN A CA 1
ATOM 554 C C . GLN A 1 73 ? -6.746 4.000 1.151 1.00 95.69 73 GLN A C 1
ATOM 556 O O . GLN A 1 73 ? -7.864 4.137 1.649 1.00 95.69 73 GLN A O 1
ATOM 561 N N . ALA A 1 74 ? -5.790 3.277 1.738 1.00 97.31 74 ALA A N 1
ATOM 562 C CA . ALA A 1 74 ? -5.990 2.624 3.025 1.00 97.31 74 ALA A CA 1
ATOM 563 C C . ALA A 1 74 ? -6.190 3.651 4.153 1.00 97.31 74 ALA A C 1
ATOM 565 O O . ALA A 1 74 ? -7.038 3.444 5.015 1.00 97.31 74 ALA A O 1
ATOM 566 N N . ILE A 1 75 ? -5.479 4.783 4.123 1.00 95.81 75 ILE A N 1
ATOM 567 C CA . ILE A 1 75 ? -5.677 5.892 5.066 1.00 95.81 75 ILE A CA 1
ATOM 568 C C . ILE A 1 75 ? -7.076 6.492 4.906 1.00 95.81 75 ILE A C 1
ATOM 570 O O . ILE A 1 75 ? -7.776 6.651 5.903 1.00 95.81 75 ILE A O 1
ATOM 574 N N . ALA A 1 76 ? -7.522 6.768 3.677 1.00 94.88 76 ALA A N 1
ATOM 575 C CA . ALA A 1 76 ? -8.864 7.297 3.432 1.00 94.88 76 ALA A CA 1
ATOM 576 C C . ALA A 1 76 ? -9.955 6.342 3.951 1.00 94.88 76 ALA A C 1
ATOM 578 O O . ALA A 1 76 ? -10.929 6.776 4.568 1.00 94.88 76 ALA A O 1
ATOM 579 N N . GLN A 1 77 ? -9.770 5.031 3.764 1.00 96.50 77 GLN A N 1
ATOM 580 C CA . GLN A 1 77 ? -10.671 4.014 4.304 1.00 96.50 77 GLN A CA 1
ATOM 581 C C . GLN A 1 77 ? -10.630 3.958 5.841 1.00 96.50 77 GLN A C 1
ATOM 583 O O . GLN A 1 77 ? -11.677 3.795 6.466 1.00 96.50 77 GLN A O 1
ATOM 588 N N . ALA A 1 78 ? -9.454 4.124 6.457 1.00 96.62 78 ALA A N 1
ATOM 589 C CA . ALA A 1 78 ? -9.304 4.151 7.912 1.00 96.62 78 ALA A CA 1
ATOM 590 C C . ALA A 1 78 ? -10.026 5.366 8.505 1.00 96.62 78 ALA A C 1
ATOM 592 O O . ALA A 1 78 ? -10.835 5.213 9.417 1.00 96.62 78 ALA A O 1
ATOM 593 N N . GLN A 1 79 ? -9.820 6.549 7.922 1.00 94.94 79 GLN A N 1
ATOM 5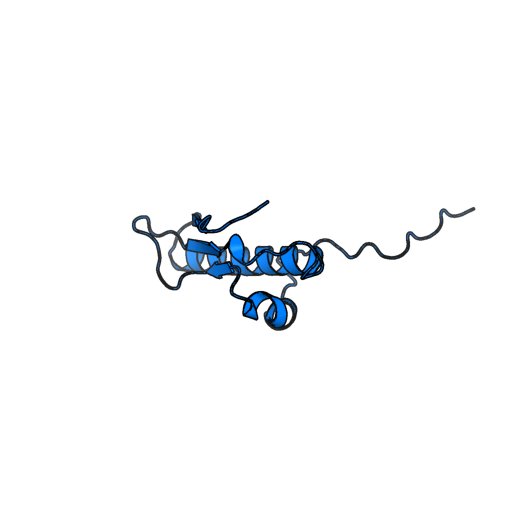94 C CA . GLN A 1 79 ? -10.480 7.790 8.329 1.00 94.94 79 GLN A CA 1
ATOM 595 C C . GLN A 1 79 ? -12.005 7.688 8.212 1.00 94.94 79 GLN A C 1
ATOM 597 O O . GLN A 1 79 ? -12.716 8.076 9.136 1.00 94.94 79 GLN A O 1
ATOM 602 N N . ALA A 1 80 ? -12.516 7.105 7.121 1.00 93.81 80 ALA A N 1
ATOM 603 C CA . ALA A 1 80 ? -13.949 6.865 6.946 1.00 93.81 80 ALA A CA 1
ATOM 604 C C . ALA A 1 80 ? -14.529 5.898 7.996 1.00 93.81 80 ALA A C 1
ATOM 606 O O . ALA A 1 80 ? -15.696 6.019 8.365 1.00 93.81 80 ALA A O 1
ATOM 607 N N . ALA A 1 81 ? -13.719 4.961 8.495 1.00 92.75 81 ALA A N 1
ATOM 608 C CA . ALA A 1 81 ? -14.079 4.036 9.567 1.00 92.75 81 ALA A CA 1
ATOM 609 C C . ALA A 1 81 ? -13.821 4.594 10.985 1.00 92.75 81 ALA A C 1
ATOM 611 O O . ALA A 1 81 ? -14.120 3.914 11.965 1.00 92.75 81 ALA A O 1
ATOM 612 N N . GLY A 1 82 ? -13.272 5.810 11.114 1.00 94.88 82 GLY A N 1
ATOM 613 C CA . GLY A 1 82 ? -12.914 6.419 12.400 1.00 94.88 82 GLY A CA 1
ATOM 614 C C . GLY A 1 82 ? -11.636 5.860 13.042 1.00 94.88 82 GLY A C 1
ATOM 615 O O . GLY A 1 82 ? -11.466 5.980 14.253 1.00 94.88 82 GLY A O 1
ATOM 616 N N . GLY A 1 83 ? -10.755 5.232 12.260 1.00 94.00 83 GLY A N 1
ATOM 617 C CA . GLY A 1 83 ? -9.488 4.658 12.714 1.00 94.00 83 GLY A CA 1
ATOM 618 C C . GLY A 1 83 ? -8.252 5.393 12.185 1.00 94.00 83 GLY A C 1
ATOM 619 O O . GLY A 1 83 ? -8.306 6.122 11.198 1.00 94.00 83 GLY A O 1
ATOM 620 N N . GLU A 1 84 ? -7.109 5.143 12.825 1.00 95.62 84 GLU A N 1
ATOM 621 C CA . GLU A 1 84 ? -5.802 5.728 12.464 1.00 95.62 84 GLU A CA 1
ATOM 622 C C . GLU A 1 84 ? -4.762 4.668 12.058 1.00 95.62 84 GLU A C 1
ATOM 624 O O . GLU A 1 84 ? -3.578 4.961 11.899 1.00 95.62 84 GLU A O 1
ATOM 629 N N . GLN A 1 85 ? -5.183 3.408 11.920 1.00 97.50 85 GLN A N 1
ATOM 630 C CA . GLN A 1 85 ? -4.293 2.275 11.675 1.00 97.50 85 GLN A CA 1
ATOM 631 C C . GLN A 1 85 ? -4.635 1.565 10.370 1.00 97.50 85 GLN A C 1
ATOM 633 O O . GLN A 1 85 ? -5.802 1.361 10.044 1.00 97.50 85 GLN A O 1
ATOM 638 N N . ILE A 1 86 ? -3.592 1.109 9.682 1.00 98.12 86 ILE A N 1
ATOM 639 C CA . ILE A 1 86 ? -3.672 0.220 8.522 1.00 98.12 86 ILE A CA 1
ATOM 640 C C . ILE A 1 86 ? -2.880 -1.059 8.807 1.00 98.12 86 ILE A C 1
ATOM 642 O O . ILE A 1 86 ? -1.936 -1.057 9.600 1.00 98.12 86 ILE A O 1
ATOM 646 N N . LEU A 1 87 ? -3.251 -2.155 8.153 1.00 98.25 87 LEU A N 1
ATOM 647 C CA . LEU A 1 87 ? -2.562 -3.439 8.229 1.00 98.25 87 LEU A CA 1
ATOM 648 C C . LEU A 1 87 ? -1.882 -3.747 6.890 1.00 98.25 87 LEU A C 1
ATOM 650 O O . LEU A 1 87 ? -2.528 -3.725 5.849 1.00 98.25 87 LEU A O 1
ATOM 654 N N . GLY A 1 88 ? -0.594 -4.087 6.912 1.00 97.94 88 GLY A N 1
ATOM 655 C CA . GLY A 1 88 ? 0.103 -4.657 5.757 1.00 97.94 88 GLY A CA 1
ATOM 656 C C . GLY A 1 88 ? 0.166 -6.181 5.852 1.00 97.94 88 GLY A C 1
ATOM 657 O O . GLY A 1 88 ? 0.671 -6.711 6.839 1.00 97.94 88 GLY A O 1
ATOM 658 N N . ILE A 1 89 ? -0.312 -6.886 4.827 1.00 98.06 89 ILE A N 1
ATOM 659 C CA . ILE A 1 89 ? -0.223 -8.345 4.708 1.00 98.06 89 ILE A CA 1
ATOM 660 C C . ILE A 1 89 ? 0.726 -8.677 3.562 1.00 98.06 89 ILE A C 1
ATOM 662 O O . ILE A 1 89 ? 0.423 -8.408 2.401 1.00 98.06 89 ILE A O 1
ATOM 666 N N . PHE A 1 90 ? 1.854 -9.303 3.884 1.00 97.69 90 PHE A N 1
ATOM 667 C CA . PHE A 1 90 ? 2.811 -9.787 2.895 1.00 97.69 90 PHE A CA 1
ATOM 668 C C . PHE A 1 90 ? 2.586 -11.279 2.654 1.00 97.69 90 PHE A C 1
ATOM 670 O O . PHE A 1 90 ? 2.876 -12.111 3.511 1.00 97.69 90 PHE A O 1
ATOM 677 N N . ASP A 1 91 ? 2.063 -11.615 1.479 1.00 97.50 91 ASP A N 1
ATOM 678 C CA . ASP A 1 91 ? 1.960 -12.991 1.010 1.00 97.50 91 ASP A CA 1
ATOM 679 C C . ASP A 1 91 ? 3.297 -13.425 0.410 1.00 97.50 91 ASP A C 1
ATOM 681 O O . ASP A 1 91 ? 3.651 -13.007 -0.695 1.00 97.50 91 ASP A O 1
ATOM 685 N N . LEU A 1 92 ? 4.021 -14.248 1.171 1.00 97.19 92 LEU A N 1
ATOM 686 C CA . LEU A 1 92 ? 5.357 -14.749 0.841 1.00 97.19 92 LEU A CA 1
ATOM 687 C C . LEU A 1 92 ? 5.355 -16.101 0.116 1.00 97.19 92 LEU A C 1
ATOM 689 O O . LEU A 1 92 ? 6.426 -16.659 -0.125 1.00 97.19 92 LEU A O 1
ATOM 693 N N . ARG A 1 93 ? 4.187 -16.661 -0.223 1.00 96.69 93 ARG A N 1
ATOM 694 C CA . ARG A 1 93 ? 4.130 -17.938 -0.949 1.00 96.69 93 ARG A CA 1
ATOM 695 C C . ARG A 1 93 ? 4.833 -17.807 -2.299 1.00 96.69 93 ARG A C 1
ATOM 697 O O . ARG A 1 93 ? 4.608 -16.847 -3.034 1.00 96.69 93 ARG A O 1
ATOM 704 N N . ASP A 1 94 ? 5.697 -18.776 -2.595 1.00 94.88 94 ASP A N 1
ATOM 705 C CA . ASP A 1 94 ? 6.534 -18.840 -3.801 1.00 94.88 94 ASP A CA 1
ATOM 706 C C . ASP A 1 94 ? 7.435 -17.609 -4.029 1.00 94.88 94 ASP A C 1
ATOM 708 O O . ASP A 1 94 ? 7.903 -17.378 -5.145 1.00 94.88 94 ASP A O 1
ATOM 712 N N . PHE A 1 95 ? 7.689 -16.802 -2.995 1.00 93.69 95 PHE A N 1
ATOM 713 C CA . PHE A 1 95 ? 8.655 -15.713 -3.081 1.00 93.69 95 PHE A CA 1
ATOM 714 C C . PHE A 1 95 ? 10.070 -16.278 -3.225 1.00 93.69 95 PHE A C 1
ATOM 716 O O . PHE A 1 95 ? 10.451 -17.182 -2.483 1.00 93.69 95 PHE A O 1
ATOM 723 N N . GLN A 1 96 ? 10.836 -15.756 -4.180 1.00 86.19 96 GLN A N 1
ATOM 724 C CA . GLN A 1 96 ? 12.226 -16.130 -4.440 1.00 86.19 96 GLN A CA 1
ATOM 725 C C . GLN A 1 96 ? 13.061 -14.847 -4.510 1.00 86.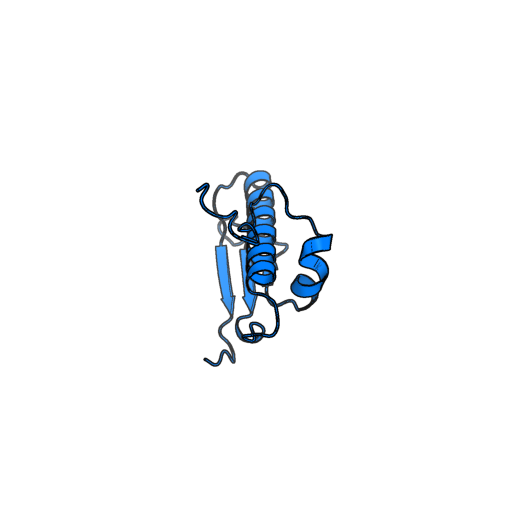19 96 GLN A C 1
ATOM 727 O O . GLN A 1 96 ? 12.576 -13.837 -5.029 1.00 86.19 96 GLN A O 1
ATOM 732 N N . VAL A 1 97 ? 14.276 -14.892 -3.958 1.00 72.38 97 VAL A N 1
ATOM 733 C CA . VAL A 1 97 ? 15.225 -13.766 -3.877 1.00 72.38 97 VAL A CA 1
ATOM 734 C C . VAL A 1 97 ? 16.295 -13.837 -4.952 1.00 72.38 97 VAL A C 1
ATOM 736 O O . VAL A 1 97 ? 16.674 -14.970 -5.325 1.00 72.38 97 VAL A O 1
#

Secondary structure (DSSP, 8-state):
-PPPPPS---PPPPGGG--HHHHHHHHTT-SEEEEEEE-TTS-EEEEEEGGG--TTSS-HHHHHHHHHHHHHHHHHHHHHTT----EEEEE-TT---

Foldseek 3Di:
DDPDDDPDPPDQDDLVDADCVLQVVVVVLVQKAWDPDADPVRAIEIEGEQQSDDPPPDDVSSVSSVVSPRVVVRCVSQVVSVHRDHHYHYDCVPHDD

pLDDT: mean 87.82, std 16.2, range [42.16, 98.56]

Organism: Haematococcus lacustris (NCBI:txid44745)

Sequence (97 aa):
MQPAANPTSAADPRPDHITASQVAKEASSGKAYVHSHLDVYGRPAIVIRTRLHVVGQYPINDSKRLAVFLIDQAIAQAQAAGGEQILGIFDLRDFQV

InterPro domains:
  IPR001251 CRAL-TRIO lipid binding domain [PF00650] (28-96)
  IPR036865 CRAL-TRIO lipid binding domain superfamily [G3DSA:3.40.525.10] (5-97)
  IPR036865 CRAL-TRIO lipid binding domain superfamily [SSF52087] (23-96)

Radius of gyration: 16.34 Å; chains: 1; bounding box: 46×48×30 Å